Protein AF-A0A974D2A9-F1 (afdb_monomer_lite)

Secondary structure (DSSP, 8-state):
-B---HHHHHSSS--BHHHHHHHHHHHHHHH-GGG--B---TTTSS---BT-SSGGGHHHHHHHHHHTT--HHHHHIIIIIHHHHHHHHHHHHHHH-TTSPPP-PPPPTTT---SS---GGG---S-------------HHHHHHHHHHHHHHHHHHHS---

Foldseek 3Di:
DQEFAQCVQPVDPAAALVSSVVVCVVCCVPVNLLQAADDHCPPNDDDGYHQPGHPVSPVVSVVVNVVVVDDPVSVVSHHPVSVVVVVVVVVVVVVVCPVDDPDPDDDDVVVVPDPPDDDPVPDDPDDPPPPPPPPPDDPPVNVVVVVCVVCVVVVVVVVDDD

InterPro domains:
  IPR008257 Peptidase M19 [PF01244] (1-89)
  IPR008257 Peptidase M19 [PS51365] (1-124)
  IPR008257 Peptidase M19 [PTHR10443] (1-117)
  IPR032466 Metal-dependent hydrolase [SSF51556] (1-111)

Organism: Xenopus laevis (NCBI:txid8355)

Sequence (162 aa):
MVNFHTEFVACQKTANISTVADHFDYISRVAGFQSVGIGGDYDGVNGYPSGLEDPSKYPSLIQELLRRGWKEKELEGVLRGNFLRVFREVEKVRDEQIYLNPSEEEISDDELNYSCRLDLRSFEPKNLQKSGGQEKGRSMLDLILNVSIIFLPVLLRELRGW

Radius of gyration: 35.58 Å; chains: 1; bounding box: 82×70×63 Å

pLDDT: mean 85.74, std 18.82, range [37.38, 98.81]

Structure (mmCIF, N/CA/C/O backbone):
data_AF-A0A974D2A9-F1
#
_entry.id   AF-A0A974D2A9-F1
#
loop_
_atom_site.group_PDB
_atom_site.id
_atom_site.type_symbol
_atom_site.label_atom_id
_atom_site.label_alt_id
_atom_site.label_comp_id
_atom_site.label_asym_id
_atom_site.label_entity_id
_atom_site.label_seq_id
_atom_site.pdbx_PDB_ins_code
_atom_site.Cartn_x
_atom_site.Cartn_y
_atom_site.Cartn_z
_atom_site.occupancy
_atom_site.B_iso_or_equiv
_atom_site.auth_seq_id
_atom_site.auth_comp_id
_atom_site.auth_asym_id
_atom_site.auth_atom_id
_atom_site.pdbx_PDB_model_num
ATOM 1 N N . MET A 1 1 ? -1.354 -1.057 -1.916 1.00 97.31 1 MET A N 1
ATOM 2 C CA . MET A 1 1 ? -1.138 -0.863 -0.463 1.00 97.31 1 MET A CA 1
ATOM 3 C C . MET A 1 1 ? -1.647 0.529 -0.115 1.00 97.31 1 MET A C 1
ATOM 5 O O . MET A 1 1 ? -1.462 1.420 -0.932 1.00 97.31 1 MET A O 1
ATOM 9 N N . VAL A 1 2 ? -2.368 0.694 0.995 1.00 98.31 2 VAL A N 1
ATOM 10 C CA . VAL A 1 2 ? -3.088 1.927 1.357 1.00 98.31 2 VAL A CA 1
ATOM 11 C C . VAL A 1 2 ? -2.141 2.908 2.046 1.00 98.31 2 VAL A C 1
ATOM 13 O O . VAL A 1 2 ? -1.468 2.521 3.002 1.00 98.31 2 VAL A O 1
ATOM 16 N N . ASN A 1 3 ? -2.112 4.145 1.544 1.00 98.06 3 ASN A N 1
ATOM 17 C CA . ASN A 1 3 ? -1.323 5.268 2.057 1.00 98.06 3 ASN A CA 1
ATOM 18 C C . ASN A 1 3 ? -2.039 5.948 3.239 1.00 98.06 3 ASN A C 1
ATOM 20 O O . ASN A 1 3 ? -3.268 5.924 3.301 1.00 98.06 3 ASN A O 1
ATOM 24 N N . PHE A 1 4 ? -1.286 6.525 4.181 1.00 98.00 4 PHE A N 1
ATOM 25 C CA . PHE A 1 4 ? -1.817 7.256 5.333 1.00 98.00 4 PHE A CA 1
ATOM 26 C C . PHE A 1 4 ? -1.676 8.775 5.224 1.00 98.00 4 PHE A C 1
ATOM 28 O O . PHE A 1 4 ? -2.080 9.464 6.146 1.00 98.00 4 PHE A O 1
ATOM 35 N N . HIS A 1 5 ? -1.159 9.331 4.134 1.00 96.88 5 HIS A N 1
ATOM 36 C CA . HIS A 1 5 ? -1.092 10.773 3.939 1.00 96.88 5 HIS A CA 1
ATOM 37 C C . HIS A 1 5 ? -2.490 11.404 4.032 1.00 96.88 5 HIS A C 1
ATOM 39 O O . HIS A 1 5 ? -3.391 11.067 3.257 1.00 96.88 5 HIS A O 1
ATOM 45 N N . THR A 1 6 ? -2.667 12.335 4.972 1.00 96.75 6 THR A N 1
ATOM 46 C CA . THR A 1 6 ? -3.964 12.947 5.311 1.00 96.75 6 THR A CA 1
ATOM 47 C C . THR A 1 6 ? -4.717 13.468 4.087 1.00 96.75 6 THR A C 1
ATOM 49 O O . THR A 1 6 ? -5.910 13.199 3.933 1.00 96.75 6 THR A O 1
ATOM 52 N N . GLU A 1 7 ? -4.031 14.169 3.183 1.00 95.50 7 GLU A N 1
ATOM 53 C CA . GLU A 1 7 ? -4.677 14.760 2.008 1.00 95.50 7 GLU A CA 1
ATOM 54 C C . GLU A 1 7 ? -5.120 13.706 0.982 1.00 95.50 7 GLU A C 1
ATOM 56 O O . GLU A 1 7 ? -6.112 13.916 0.286 1.00 95.50 7 GLU A O 1
ATOM 61 N N . PHE A 1 8 ? -4.456 12.546 0.922 1.00 95.38 8 PHE A N 1
ATOM 62 C CA . PHE A 1 8 ? -4.874 11.440 0.054 1.00 95.38 8 PHE A CA 1
ATOM 63 C C . PHE A 1 8 ? -6.088 10.700 0.610 1.00 95.38 8 PHE A C 1
ATOM 65 O O . PHE A 1 8 ? -6.958 10.292 -0.156 1.00 95.38 8 PHE A O 1
ATOM 72 N N . VAL A 1 9 ? -6.165 10.531 1.933 1.00 95.75 9 VAL A N 1
ATOM 73 C CA . VAL A 1 9 ? -7.247 9.752 2.552 1.00 95.75 9 VAL A CA 1
ATOM 74 C C . VAL A 1 9 ? -8.501 10.576 2.839 1.00 95.75 9 VAL A C 1
ATOM 76 O O . VAL A 1 9 ? -9.596 10.020 2.843 1.00 95.75 9 VAL A O 1
ATOM 79 N N . ALA A 1 10 ? -8.378 11.884 3.064 1.00 94.12 10 ALA A N 1
ATOM 80 C CA . ALA A 1 10 ? -9.511 12.728 3.447 1.00 94.12 10 ALA A CA 1
ATOM 81 C C . ALA A 1 10 ? -9.818 13.863 2.458 1.00 94.12 10 ALA A C 1
ATOM 83 O O . ALA A 1 10 ? -10.839 14.529 2.616 1.00 94.12 10 ALA A O 1
ATOM 84 N N . CYS A 1 11 ? -8.953 14.114 1.464 1.00 91.25 11 CYS A N 1
ATOM 85 C CA . CYS A 1 11 ? -9.052 15.264 0.549 1.00 91.25 11 CYS A CA 1
ATOM 86 C C . CYS A 1 11 ? -9.166 16.622 1.276 1.00 91.25 11 CYS A C 1
ATOM 88 O O . CYS A 1 11 ? -9.697 17.594 0.742 1.00 91.25 11 CYS A O 1
ATOM 90 N N . GLN A 1 12 ? -8.673 16.680 2.513 1.00 91.50 12 GLN A N 1
ATOM 91 C CA . GLN A 1 12 ? -8.684 17.839 3.398 1.00 91.50 12 GLN A CA 1
ATOM 92 C C . GLN A 1 12 ? -7.478 17.759 4.344 1.00 91.50 12 GLN A C 1
ATOM 94 O O . GLN A 1 12 ? -6.761 16.762 4.371 1.00 91.50 12 GLN A O 1
ATOM 99 N N . LYS A 1 13 ? -7.270 18.795 5.161 1.00 92.25 13 LYS A N 1
ATOM 100 C CA . LYS A 1 13 ? -6.097 18.908 6.049 1.00 92.25 13 LYS A CA 1
ATOM 101 C C . LYS A 1 13 ? -6.175 18.091 7.340 1.00 92.25 13 LYS A C 1
ATOM 103 O O . LYS A 1 13 ? -5.233 18.107 8.126 1.00 92.25 13 LYS A O 1
ATOM 108 N N . THR A 1 14 ? -7.293 17.422 7.601 1.00 94.12 14 THR A N 1
ATOM 109 C CA . THR A 1 14 ? -7.512 16.650 8.827 1.00 94.12 14 THR A CA 1
ATOM 110 C C . THR A 1 14 ? -8.147 15.302 8.515 1.00 94.12 14 THR A C 1
ATOM 112 O O . THR A 1 14 ? -9.070 15.186 7.712 1.00 94.12 14 THR A O 1
ATOM 115 N N . ALA A 1 15 ? -7.660 14.265 9.179 1.00 97.25 15 ALA A N 1
ATOM 116 C CA . ALA A 1 15 ? -8.174 12.911 9.078 1.00 97.25 15 ALA A CA 1
ATOM 117 C C . ALA A 1 15 ? -7.977 12.217 10.422 1.00 97.25 15 ALA A C 1
ATOM 119 O O . ALA A 1 15 ? -7.178 12.658 11.251 1.00 97.25 15 ALA A O 1
ATOM 120 N N . ASN A 1 16 ? -8.676 11.113 10.633 1.00 98.06 16 ASN A N 1
ATOM 121 C CA . ASN A 1 16 ? -8.415 10.228 11.758 1.00 98.06 16 ASN A CA 1
ATOM 122 C C . ASN A 1 16 ? -8.328 8.779 11.271 1.00 98.06 16 ASN A C 1
ATOM 124 O O . ASN A 1 16 ? -8.566 8.474 10.100 1.00 98.06 16 ASN A O 1
ATOM 128 N N . ILE A 1 17 ? -7.987 7.879 12.184 1.00 98.44 17 ILE A N 1
ATOM 129 C CA . ILE A 1 17 ? -7.869 6.450 11.897 1.00 98.44 17 ILE A CA 1
ATOM 130 C C . ILE A 1 17 ? -9.136 5.828 11.290 1.00 98.44 17 ILE A C 1
ATOM 132 O O . ILE A 1 17 ? -9.036 4.942 10.445 1.00 98.44 17 ILE A O 1
ATOM 136 N N . SER A 1 18 ? -10.322 6.334 11.650 1.00 98.50 18 SER A N 1
ATOM 137 C CA . SER A 1 18 ? -11.592 5.901 11.060 1.00 98.50 18 SER A CA 1
ATOM 138 C C . SER A 1 18 ? -11.650 6.257 9.573 1.00 98.50 18 SER A C 1
ATOM 140 O O . SER A 1 18 ? -12.042 5.421 8.768 1.00 98.50 18 SER A O 1
ATOM 142 N N . THR A 1 19 ? -11.190 7.449 9.183 1.00 98.38 19 THR A N 1
ATOM 143 C CA . THR A 1 19 ? -11.112 7.846 7.768 1.00 98.38 19 THR A CA 1
ATOM 144 C C . THR A 1 19 ? -10.221 6.900 6.967 1.00 98.38 19 THR A C 1
ATOM 146 O O . THR A 1 19 ? -10.581 6.499 5.867 1.00 98.38 19 THR A O 1
ATOM 149 N N . VAL A 1 20 ? -9.076 6.487 7.520 1.00 98.56 20 VAL A N 1
ATOM 150 C CA . VAL A 1 20 ? -8.203 5.502 6.860 1.00 98.56 20 VAL A CA 1
ATOM 151 C C . VAL A 1 20 ? -8.902 4.154 6.738 1.00 98.56 20 VAL A C 1
ATOM 153 O O . VAL A 1 20 ? -8.897 3.559 5.664 1.00 98.56 20 VAL A O 1
ATOM 156 N N . ALA A 1 21 ? -9.543 3.676 7.804 1.00 98.69 21 ALA A N 1
ATOM 157 C CA . ALA A 1 21 ? -10.256 2.405 7.781 1.00 98.69 21 ALA A CA 1
ATOM 158 C C . ALA A 1 21 ? -11.423 2.386 6.768 1.00 98.69 21 ALA A C 1
ATOM 160 O O . ALA A 1 21 ? -11.689 1.337 6.182 1.00 98.69 21 ALA A O 1
ATOM 161 N N . ASP A 1 22 ? -12.039 3.534 6.456 1.00 98.62 22 ASP A N 1
ATOM 162 C CA . ASP A 1 22 ? -13.043 3.639 5.385 1.00 98.62 22 ASP A CA 1
ATOM 163 C C . ASP A 1 22 ? -12.461 3.269 4.005 1.00 98.62 22 ASP A C 1
ATOM 165 O O . ASP A 1 22 ? -13.133 2.620 3.199 1.00 98.62 22 ASP A O 1
ATOM 169 N N . HIS A 1 23 ? -11.192 3.608 3.737 1.00 98.56 23 HIS A N 1
ATOM 170 C CA . HIS A 1 23 ? -10.501 3.195 2.506 1.00 98.56 23 HIS A CA 1
ATOM 171 C C . HIS A 1 23 ? -10.243 1.690 2.471 1.00 98.56 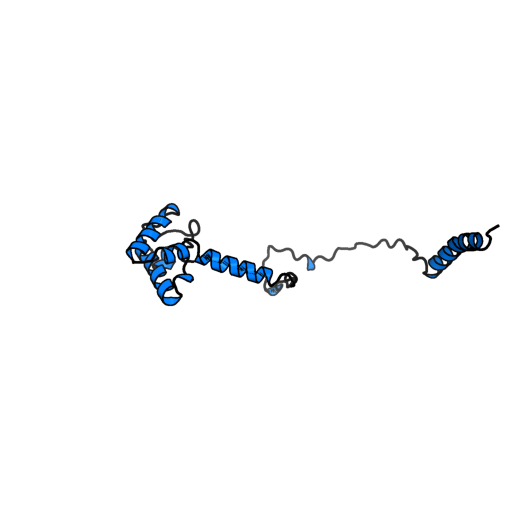23 HIS A C 1
ATOM 173 O O . HIS A 1 23 ? -10.400 1.068 1.420 1.00 98.56 23 HIS A O 1
ATOM 179 N N . PHE A 1 24 ? -9.890 1.083 3.607 1.00 98.75 24 PHE A N 1
ATOM 180 C CA . PHE A 1 24 ? -9.720 -0.371 3.695 1.00 98.75 24 PHE A CA 1
ATOM 181 C C . PHE A 1 24 ? -11.040 -1.084 3.388 1.00 98.75 24 PHE A C 1
ATOM 183 O O . PHE A 1 24 ? -11.056 -1.993 2.555 1.00 98.75 24 PHE A O 1
ATOM 190 N N . ASP A 1 25 ? -12.143 -0.642 3.998 1.00 98.62 25 ASP A N 1
ATOM 191 C CA . ASP A 1 25 ? -13.48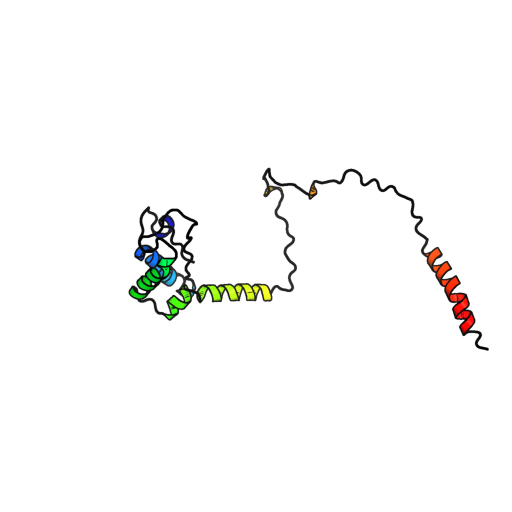3 -1.190 3.756 1.00 98.62 25 ASP A CA 1
ATOM 192 C C . ASP A 1 25 ? -13.888 -1.048 2.286 1.00 98.62 25 ASP A C 1
ATOM 194 O O . ASP A 1 25 ? -14.373 -1.999 1.665 1.00 98.62 25 ASP A O 1
ATOM 198 N N . TYR A 1 26 ? -13.652 0.128 1.700 1.00 98.56 26 TYR A N 1
ATOM 199 C CA . TYR A 1 26 ? -13.973 0.391 0.304 1.00 98.56 26 TYR A CA 1
ATOM 200 C C . TYR A 1 26 ? -13.191 -0.518 -0.651 1.00 98.56 26 TYR A C 1
ATOM 202 O O . TYR A 1 26 ? -13.793 -1.179 -1.501 1.00 98.56 26 TYR A O 1
ATOM 210 N N . ILE A 1 27 ? -11.865 -0.599 -0.498 1.00 98.56 27 ILE A N 1
ATOM 211 C CA . ILE A 1 27 ? -11.015 -1.429 -1.364 1.00 98.56 27 ILE A CA 1
ATOM 212 C C . ILE A 1 27 ? -11.359 -2.907 -1.176 1.00 98.56 27 ILE A C 1
ATOM 214 O O . ILE A 1 27 ? -11.456 -3.635 -2.160 1.00 98.56 27 ILE A O 1
ATOM 218 N N . SER A 1 28 ? -11.615 -3.349 0.058 1.00 98.25 28 SER A N 1
ATOM 219 C CA . SER A 1 28 ? -12.053 -4.719 0.338 1.00 98.25 28 SER A CA 1
ATOM 220 C C . SER A 1 28 ? -13.365 -5.056 -0.370 1.00 98.25 28 SER A C 1
ATOM 222 O O . SER A 1 28 ? -13.486 -6.115 -0.983 1.00 98.25 28 SER A O 1
ATOM 224 N N . ARG A 1 29 ? -14.333 -4.133 -0.360 1.00 98.44 29 ARG A N 1
ATOM 225 C CA . ARG A 1 29 ? -15.626 -4.308 -1.032 1.00 98.44 29 ARG A CA 1
ATOM 226 C C . ARG A 1 29 ? -15.509 -4.347 -2.557 1.00 98.44 29 ARG A C 1
ATOM 228 O O . ARG A 1 29 ? -16.249 -5.092 -3.189 1.00 98.44 29 ARG A O 1
ATOM 235 N N . VAL A 1 30 ? -14.627 -3.538 -3.144 1.00 98.62 30 VAL A N 1
ATOM 236 C CA . VAL A 1 30 ? -14.506 -3.395 -4.607 1.00 98.62 30 VAL A CA 1
ATOM 237 C C . VAL A 1 30 ? -13.538 -4.412 -5.217 1.00 98.62 30 VAL A C 1
ATOM 239 O O . VAL A 1 30 ? -13.858 -5.033 -6.225 1.00 98.62 30 VAL A O 1
ATOM 242 N N . ALA A 1 31 ? -12.360 -4.588 -4.618 1.00 97.81 31 ALA A N 1
ATOM 243 C CA . ALA A 1 31 ? -11.259 -5.398 -5.148 1.00 97.81 31 ALA A CA 1
ATOM 244 C C . ALA A 1 31 ? -11.008 -6.692 -4.350 1.00 97.81 31 ALA A C 1
ATOM 246 O O . ALA A 1 31 ? -10.096 -7.456 -4.680 1.00 97.81 31 ALA A O 1
ATOM 247 N N . GLY A 1 32 ? -11.789 -6.935 -3.293 1.00 98.00 32 GLY A N 1
ATOM 248 C CA . GLY A 1 32 ? -11.598 -8.041 -2.360 1.00 98.00 32 GLY A CA 1
ATOM 249 C C . GLY A 1 32 ? -10.500 -7.761 -1.331 1.00 98.00 32 GLY A C 1
ATOM 250 O O . GLY A 1 32 ? -9.478 -7.142 -1.630 1.00 98.00 32 GLY A O 1
ATOM 251 N N . PHE A 1 33 ? -10.661 -8.290 -0.112 1.00 97.50 33 PHE A N 1
ATOM 252 C CA . PHE A 1 33 ? -9.673 -8.128 0.968 1.00 97.50 33 PHE A CA 1
ATOM 253 C C . PHE A 1 33 ? -8.270 -8.623 0.583 1.00 97.50 33 PHE A C 1
ATOM 255 O O . PHE A 1 33 ? -7.268 -8.141 1.104 1.00 97.50 33 PHE A O 1
ATOM 262 N N . GLN A 1 34 ? -8.185 -9.579 -0.350 1.00 98.38 34 GLN A N 1
ATOM 263 C CA . GLN A 1 34 ? -6.926 -10.120 -0.857 1.00 98.38 34 GLN A CA 1
ATOM 264 C C . GLN A 1 34 ? -6.072 -9.072 -1.585 1.00 98.38 34 GLN A C 1
ATOM 266 O O . GLN A 1 34 ? -4.866 -9.263 -1.719 1.00 98.38 34 GLN A O 1
ATOM 271 N N . SER A 1 35 ? -6.668 -7.966 -2.023 1.00 98.31 35 SER A N 1
ATOM 272 C CA . SER A 1 35 ? -5.993 -6.873 -2.732 1.00 98.31 35 SER A CA 1
ATOM 273 C C . SER A 1 35 ? -5.544 -5.738 -1.799 1.00 98.31 35 SER A C 1
ATOM 275 O O . SER A 1 35 ? -4.939 -4.764 -2.247 1.00 98.31 35 SER A O 1
ATOM 277 N N . VAL A 1 36 ? -5.822 -5.844 -0.496 1.00 98.62 36 VAL A N 1
ATOM 278 C CA . VAL A 1 36 ? -5.530 -4.802 0.495 1.00 98.62 36 VAL A CA 1
ATOM 279 C C . VAL A 1 36 ? -4.183 -5.071 1.170 1.00 98.62 36 VAL A C 1
ATOM 281 O O . VAL A 1 36 ? -3.849 -6.204 1.505 1.00 98.62 36 VAL A O 1
ATOM 284 N N . GLY A 1 37 ? -3.406 -4.019 1.401 1.00 98.56 37 GLY A N 1
ATOM 285 C CA . GLY A 1 37 ? -2.167 -4.061 2.180 1.00 98.56 37 GLY A CA 1
ATOM 286 C C . GLY A 1 37 ? -1.853 -2.673 2.723 1.00 98.56 37 GLY A C 1
ATOM 287 O O . GLY A 1 37 ? -2.499 -1.713 2.310 1.00 98.56 37 GLY A O 1
ATOM 288 N N . ILE A 1 38 ? -0.870 -2.548 3.609 1.00 98.62 38 ILE A N 1
ATOM 289 C CA . ILE A 1 38 ? -0.557 -1.292 4.310 1.00 98.62 38 ILE A CA 1
ATOM 290 C C . ILE A 1 38 ? 0.719 -0.670 3.745 1.00 98.62 38 ILE A C 1
ATOM 292 O O . ILE A 1 38 ? 1.743 -1.338 3.725 1.00 98.62 38 ILE A O 1
ATOM 296 N N . GLY A 1 39 ? 0.681 0.589 3.310 1.00 98.12 39 GLY A N 1
ATOM 297 C CA . GLY A 1 39 ? 1.857 1.315 2.823 1.00 98.12 39 GLY A CA 1
ATOM 298 C C . GLY A 1 39 ? 1.832 2.749 3.325 1.00 98.12 39 GLY A C 1
ATOM 299 O O . GLY A 1 39 ? 1.488 3.638 2.564 1.00 98.12 39 GLY A O 1
ATOM 300 N N . GLY A 1 40 ? 2.151 2.949 4.605 1.00 97.19 40 GLY A N 1
ATOM 301 C CA . GLY A 1 40 ? 1.826 4.179 5.338 1.00 97.19 40 GLY A CA 1
ATOM 302 C C . GLY A 1 40 ? 2.496 5.469 4.856 1.00 97.19 40 GLY A C 1
ATOM 303 O O . GLY A 1 40 ? 2.021 6.532 5.232 1.00 97.19 40 GLY A O 1
ATOM 304 N N . ASP A 1 41 ? 3.542 5.385 4.027 1.00 97.44 41 ASP A N 1
ATOM 305 C CA . ASP A 1 41 ? 4.278 6.554 3.506 1.00 97.44 41 ASP A CA 1
ATOM 306 C C . ASP A 1 41 ? 4.899 7.430 4.614 1.00 97.44 41 ASP A C 1
ATOM 308 O O . ASP A 1 41 ? 5.036 8.646 4.485 1.00 97.44 41 ASP A O 1
ATOM 312 N N . TYR A 1 42 ? 5.259 6.790 5.736 1.00 97.94 42 TYR A N 1
ATOM 313 C CA . TYR A 1 42 ? 5.950 7.437 6.850 1.00 97.94 42 TYR A CA 1
ATOM 314 C C . TYR A 1 42 ? 7.276 8.062 6.396 1.00 97.94 42 TYR A C 1
ATOM 316 O O . TYR A 1 42 ? 7.967 7.500 5.550 1.00 97.94 42 TYR A O 1
ATOM 324 N N . ASP A 1 43 ? 7.612 9.224 6.961 1.00 97.00 43 ASP A N 1
ATOM 325 C CA . ASP A 1 43 ? 8.755 10.079 6.595 1.00 97.00 43 ASP A CA 1
ATOM 326 C C . ASP A 1 43 ? 8.778 10.575 5.129 1.00 97.00 43 ASP A C 1
ATOM 328 O O . ASP A 1 43 ? 9.686 11.312 4.746 1.00 97.00 43 ASP A O 1
ATOM 332 N N . GLY A 1 44 ? 7.768 10.236 4.315 1.00 95.94 44 GLY A N 1
ATOM 333 C CA . GLY A 1 44 ? 7.616 10.700 2.931 1.00 95.94 44 GLY A CA 1
ATOM 334 C C . GLY A 1 44 ? 6.730 11.940 2.778 1.00 95.94 44 GLY A C 1
ATOM 335 O O . GLY A 1 44 ? 6.831 12.656 1.780 1.00 95.94 44 GLY A O 1
ATOM 336 N N . VAL A 1 45 ? 5.872 12.220 3.765 1.00 93.81 45 VAL A N 1
ATOM 337 C CA . VAL A 1 45 ? 4.840 13.266 3.686 1.00 93.81 45 VAL A CA 1
ATOM 338 C C . VAL A 1 45 ? 4.720 14.107 4.956 1.00 93.81 45 VAL A C 1
ATOM 340 O O . VAL A 1 45 ? 5.088 13.693 6.057 1.00 93.81 45 VAL A O 1
ATOM 343 N N . ASN A 1 46 ? 4.133 15.297 4.802 1.00 86.44 46 ASN A N 1
ATOM 344 C CA . ASN A 1 46 ? 3.861 16.220 5.899 1.00 86.44 46 ASN A CA 1
ATOM 345 C C . ASN A 1 46 ? 2.427 16.034 6.416 1.00 86.44 46 ASN A C 1
ATOM 347 O O . ASN A 1 46 ? 1.507 16.721 5.982 1.00 86.44 46 ASN A O 1
ATOM 351 N N . GLY A 1 47 ? 2.251 15.131 7.380 1.00 91.12 47 GLY A N 1
ATOM 352 C CA . GLY A 1 47 ? 1.018 15.010 8.159 1.00 91.12 47 GLY A CA 1
ATOM 353 C C . GLY A 1 47 ? 0.299 13.673 8.001 1.00 91.12 47 GLY A C 1
ATOM 354 O O . GLY A 1 47 ? 0.096 13.171 6.895 1.00 91.12 47 GLY A O 1
ATOM 355 N N . TYR A 1 48 ? -0.149 13.151 9.142 1.00 97.44 48 TYR A N 1
ATOM 356 C CA . TYR A 1 48 ? -0.835 11.868 9.262 1.00 97.44 48 TYR A CA 1
ATOM 357 C C . TYR A 1 48 ? -2.170 12.030 10.011 1.00 97.44 48 TYR A C 1
ATOM 359 O O . TYR A 1 48 ? -2.321 12.956 10.815 1.00 97.44 48 TYR A O 1
ATOM 367 N N . PRO A 1 49 ? -3.141 11.137 9.768 1.00 97.94 49 PRO A N 1
ATOM 368 C CA . PRO A 1 49 ? -4.390 11.059 10.498 1.00 97.94 49 PRO A CA 1
ATOM 369 C C . PRO A 1 49 ? -4.162 10.895 12.001 1.00 97.94 49 PRO A C 1
ATOM 371 O O . PRO A 1 49 ? -3.260 10.176 12.431 1.00 97.94 49 PRO A O 1
ATOM 374 N N . SER A 1 50 ? -5.031 11.496 12.812 1.00 98.19 50 SER A N 1
ATOM 375 C CA . SER A 1 50 ? -5.016 11.284 14.261 1.00 98.19 50 SER A CA 1
ATOM 376 C C . SER A 1 50 ? -5.220 9.804 14.601 1.00 98.19 50 SER A C 1
ATOM 378 O O . SER A 1 50 ? -6.143 9.160 14.087 1.00 98.19 50 SER A O 1
ATOM 380 N N . GLY A 1 51 ? -4.368 9.276 15.478 1.00 97.62 51 GLY A N 1
ATOM 381 C CA . GLY A 1 51 ? -4.251 7.857 15.802 1.00 97.62 51 GLY A CA 1
ATOM 382 C C . GLY A 1 51 ? -3.298 7.072 14.895 1.00 97.62 51 GLY A C 1
ATOM 383 O O . GLY A 1 51 ? -3.185 5.864 15.082 1.00 97.62 51 GLY A O 1
ATOM 384 N N . LEU A 1 52 ? -2.643 7.723 13.926 1.00 98.38 52 LEU A N 1
ATOM 385 C CA . LEU A 1 52 ? -1.659 7.146 12.999 1.00 98.38 52 LEU A CA 1
ATOM 386 C C . LEU A 1 52 ? -0.406 8.025 12.843 1.00 98.38 52 LEU A C 1
ATOM 388 O O . LEU A 1 52 ? 0.247 7.992 11.805 1.00 98.38 52 LEU A O 1
ATOM 392 N N . GLU A 1 53 ? -0.059 8.793 13.875 1.00 97.69 53 GLU A N 1
ATOM 393 C CA . GLU A 1 53 ? 0.979 9.832 13.836 1.00 97.69 53 GLU A CA 1
ATOM 394 C C . GLU A 1 53 ? 2.374 9.316 13.462 1.00 97.69 53 GLU A C 1
ATOM 396 O O . GLU A 1 53 ? 3.179 10.066 12.915 1.00 97.69 53 GLU A O 1
ATOM 401 N N . ASP A 1 54 ? 2.664 8.052 13.767 1.00 97.75 54 ASP A N 1
ATOM 402 C CA . ASP A 1 54 ? 3.977 7.447 13.588 1.00 97.75 54 ASP A CA 1
ATOM 403 C C . ASP A 1 54 ? 3.867 5.916 13.384 1.00 97.75 54 ASP A C 1
ATOM 405 O O . ASP A 1 54 ? 2.812 5.325 13.657 1.00 97.75 54 ASP A O 1
ATOM 409 N N . PRO A 1 55 ? 4.939 5.232 12.936 1.00 98.12 55 PRO A N 1
ATOM 410 C CA . PRO A 1 55 ? 4.914 3.789 12.689 1.00 98.12 55 PRO A CA 1
ATOM 411 C C . PRO A 1 55 ? 4.547 2.916 13.901 1.00 98.12 55 PRO A C 1
ATOM 413 O O . PRO A 1 55 ? 4.169 1.761 13.721 1.00 98.12 55 PRO A O 1
ATOM 416 N N . SER A 1 56 ? 4.617 3.411 15.141 1.00 98.38 56 SER A N 1
ATOM 417 C CA . SER A 1 56 ? 4.172 2.641 16.314 1.00 98.38 56 SER A CA 1
ATOM 418 C C . SER A 1 56 ? 2.653 2.435 16.352 1.00 98.38 56 SER A C 1
ATOM 420 O O . SER A 1 56 ? 2.169 1.607 17.124 1.00 98.38 56 SER A O 1
ATOM 422 N N . LYS A 1 57 ? 1.890 3.157 15.519 1.00 98.50 57 LYS A N 1
ATOM 423 C CA . LYS A 1 57 ? 0.422 3.184 15.534 1.00 98.50 57 LYS A CA 1
ATOM 424 C C . LYS A 1 57 ? -0.267 2.127 14.676 1.00 98.50 57 LYS A C 1
ATOM 426 O O . LYS A 1 57 ? -1.491 2.017 14.735 1.00 98.50 57 LYS A O 1
ATOM 431 N N . TYR A 1 58 ? 0.464 1.291 13.933 1.00 98.50 58 TYR A N 1
ATOM 432 C CA . TYR A 1 58 ? -0.157 0.194 13.174 1.00 98.50 58 TYR A CA 1
ATOM 433 C C . TYR A 1 58 ? -1.121 -0.681 14.005 1.00 98.50 58 TYR A C 1
ATOM 435 O O . TYR A 1 58 ? -2.201 -0.985 13.495 1.00 98.50 58 TYR A O 1
ATOM 443 N N . PRO A 1 59 ? -0.832 -1.047 15.275 1.00 98.69 59 PRO A N 1
ATOM 444 C CA . PRO A 1 59 ? -1.777 -1.802 16.099 1.00 98.69 59 PRO A CA 1
ATOM 445 C C . PRO A 1 59 ? -3.126 -1.099 16.295 1.00 98.69 59 PRO A C 1
ATOM 447 O O . PRO A 1 59 ? -4.156 -1.769 16.337 1.00 98.69 59 PRO A O 1
ATOM 450 N N . SER A 1 60 ? -3.148 0.236 16.360 1.00 98.62 60 SER A N 1
ATOM 451 C CA . SER A 1 60 ? -4.386 1.013 16.476 1.00 98.62 60 SER A CA 1
ATOM 452 C C . SER A 1 60 ? -5.269 0.858 15.236 1.00 98.62 60 SER A C 1
ATOM 454 O O . SER A 1 60 ? -6.486 0.742 15.366 1.00 98.62 60 SER A O 1
ATOM 456 N N . LEU A 1 61 ? -4.680 0.775 14.037 1.00 98.69 61 LEU A N 1
ATOM 457 C CA . LEU A 1 61 ? -5.447 0.550 12.806 1.00 98.69 61 LEU A CA 1
ATOM 458 C C . LEU A 1 61 ? -6.040 -0.852 12.780 1.00 98.69 61 LEU A C 1
ATOM 460 O O . LEU A 1 61 ? -7.206 -1.024 12.442 1.00 98.69 61 LEU A O 1
ATOM 464 N N . ILE A 1 62 ? -5.254 -1.854 13.175 1.00 98.62 62 ILE A N 1
ATOM 465 C CA . ILE A 1 62 ? -5.737 -3.234 13.263 1.00 98.62 62 ILE A CA 1
ATOM 466 C C . ILE A 1 62 ? -6.886 -3.338 14.270 1.00 98.62 62 ILE A C 1
ATOM 468 O O . ILE A 1 62 ? -7.888 -3.988 13.983 1.00 98.62 62 ILE A O 1
ATOM 472 N N . GLN A 1 63 ? -6.787 -2.649 15.410 1.00 98.75 63 GLN A N 1
ATOM 473 C CA . GLN A 1 63 ? -7.871 -2.568 16.387 1.00 98.75 63 GLN A CA 1
ATOM 474 C C . GLN A 1 63 ? -9.139 -1.936 15.790 1.00 98.75 63 GLN A C 1
ATOM 476 O O . GLN A 1 63 ? -10.234 -2.455 16.004 1.00 98.75 63 GLN A O 1
ATOM 481 N N . GLU A 1 64 ? -9.009 -0.848 15.028 1.00 98.75 64 GLU A N 1
ATOM 482 C CA . GLU A 1 64 ? -10.146 -0.197 14.369 1.00 98.75 64 GLU A CA 1
ATOM 483 C C . GLU A 1 64 ? -10.799 -1.104 13.313 1.00 98.75 64 GLU A C 1
ATOM 485 O O . GLU A 1 64 ? -12.024 -1.209 13.261 1.00 98.75 64 GLU A O 1
ATOM 490 N N . LEU A 1 65 ? -10.010 -1.828 12.516 1.00 98.75 65 LEU A N 1
ATOM 491 C CA . LEU A 1 65 ? -10.536 -2.783 11.535 1.00 98.75 65 LEU A CA 1
ATOM 492 C C . LEU A 1 65 ? -11.228 -3.980 12.211 1.00 98.75 65 LEU A C 1
ATOM 494 O O . LEU A 1 65 ? -12.312 -4.384 11.788 1.00 98.75 65 LEU A O 1
ATOM 498 N N . LEU A 1 66 ? -10.669 -4.506 13.308 1.00 98.69 66 LEU A N 1
ATOM 499 C CA . LEU A 1 66 ? -11.333 -5.527 14.131 1.00 98.69 66 LEU A CA 1
ATOM 500 C C . LEU A 1 66 ? -12.680 -5.025 14.666 1.00 98.69 66 LEU A C 1
ATOM 502 O O . LEU A 1 66 ? -13.679 -5.738 14.590 1.00 98.69 66 LEU A O 1
ATOM 506 N N . ARG A 1 67 ? -12.739 -3.775 15.147 1.00 98.62 67 ARG A N 1
ATOM 507 C CA . ARG A 1 67 ? -13.983 -3.142 15.618 1.00 98.62 67 ARG A CA 1
ATOM 508 C C . ARG A 1 67 ? -15.044 -3.056 14.515 1.00 98.62 67 ARG A C 1
ATOM 510 O O . ARG A 1 67 ? -16.236 -3.112 14.811 1.00 98.62 67 ARG A O 1
ATOM 517 N N . ARG A 1 68 ? -14.621 -2.944 13.253 1.00 98.38 68 ARG A N 1
ATOM 518 C CA . ARG A 1 68 ? -15.483 -2.926 12.057 1.00 98.38 68 ARG A CA 1
ATOM 519 C C . ARG A 1 68 ? -15.899 -4.315 11.567 1.00 98.38 68 ARG A C 1
ATOM 521 O O . ARG A 1 68 ? -16.664 -4.414 10.613 1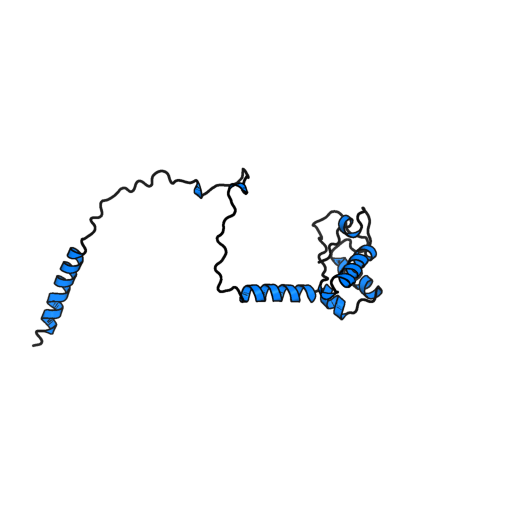.00 98.38 68 ARG A O 1
ATOM 528 N N . GLY A 1 69 ? -15.444 -5.382 12.223 1.00 98.38 69 GLY A N 1
ATOM 529 C CA . GLY A 1 69 ? -15.835 -6.756 11.909 1.00 98.38 69 GLY A CA 1
ATOM 530 C C . GLY A 1 69 ? -14.939 -7.459 10.890 1.00 98.38 69 GLY A C 1
ATOM 531 O O . GLY A 1 69 ? -15.330 -8.512 10.382 1.00 98.38 69 GLY A O 1
ATOM 532 N N . TRP A 1 70 ? -13.748 -6.922 10.607 1.00 98.69 70 TRP A N 1
ATOM 533 C CA . TRP A 1 70 ? -12.738 -7.653 9.842 1.00 98.69 70 TRP A CA 1
ATOM 534 C C . TRP A 1 70 ? -12.336 -8.929 10.574 1.00 98.69 70 TRP A C 1
ATOM 536 O O . TRP A 1 70 ? -12.086 -8.928 11.782 1.00 98.69 70 TRP A O 1
ATOM 546 N N . LYS A 1 71 ? -12.244 -10.032 9.836 1.00 98.44 71 LYS A N 1
ATOM 547 C CA . LYS A 1 71 ? -11.846 -11.328 10.389 1.00 98.44 71 LYS A CA 1
ATOM 548 C C . LYS A 1 71 ? -10.331 -11.389 10.529 1.00 98.44 71 LYS A C 1
ATOM 550 O O . LYS A 1 71 ? -9.602 -10.888 9.676 1.00 98.44 71 LYS A O 1
ATOM 555 N N . GLU A 1 72 ? -9.841 -12.116 11.530 1.00 98.12 72 GLU A N 1
ATOM 556 C CA . GLU A 1 72 ? -8.398 -12.311 11.746 1.00 98.12 72 GLU A CA 1
ATOM 557 C C . GLU A 1 72 ? -7.671 -12.806 10.488 1.00 98.12 72 GLU A C 1
ATOM 559 O O . GLU A 1 72 ? -6.613 -12.292 10.139 1.00 98.12 72 GLU A O 1
ATOM 564 N N . LYS A 1 73 ? -8.278 -13.739 9.741 1.00 97.62 73 LYS A N 1
ATOM 565 C CA . LYS A 1 73 ? -7.727 -14.246 8.474 1.00 97.62 73 LYS A CA 1
ATOM 566 C C . LYS A 1 73 ? -7.586 -13.159 7.401 1.00 97.62 73 LYS A C 1
ATOM 568 O O . LYS A 1 73 ? -6.653 -13.195 6.602 1.00 97.62 73 LYS A O 1
ATOM 573 N N . GLU A 1 74 ? -8.520 -12.213 7.351 1.00 98.62 74 GLU A N 1
ATOM 574 C CA . GLU A 1 74 ? -8.465 -11.094 6.405 1.00 98.62 74 GLU A CA 1
ATOM 575 C C . GLU A 1 74 ? -7.335 -10.138 6.802 1.00 98.62 74 GLU A C 1
ATOM 577 O O . GLU A 1 74 ? -6.546 -9.727 5.952 1.00 98.62 74 GLU A O 1
ATOM 582 N N . LEU A 1 75 ? -7.194 -9.869 8.104 1.00 98.62 75 LEU A N 1
ATOM 583 C CA . LEU A 1 75 ? -6.147 -9.010 8.655 1.00 98.62 75 LEU A CA 1
ATOM 584 C C . LEU A 1 75 ? -4.748 -9.628 8.566 1.00 98.62 75 LEU A C 1
ATOM 586 O O . LEU A 1 75 ? -3.792 -8.902 8.307 1.00 98.62 75 LEU A O 1
ATOM 590 N N . GLU A 1 76 ? -4.601 -10.951 8.682 1.00 98.56 76 GLU A N 1
ATOM 591 C CA . GLU A 1 76 ? -3.332 -11.631 8.380 1.00 98.56 76 GLU A CA 1
ATOM 592 C C . GLU A 1 76 ? -2.916 -11.378 6.919 1.00 98.56 76 GLU A C 1
ATOM 594 O O . GLU A 1 76 ? -1.746 -11.104 6.620 1.00 98.56 76 GLU A O 1
ATOM 599 N N . GLY A 1 77 ? -3.892 -11.414 6.006 1.00 98.69 77 GLY A N 1
ATOM 600 C CA . GLY A 1 77 ? -3.715 -11.033 4.609 1.00 98.69 77 GLY A CA 1
ATOM 601 C C . GLY A 1 77 ? -3.218 -9.595 4.472 1.00 98.69 77 GLY A C 1
ATOM 602 O O . GLY A 1 77 ? -2.178 -9.366 3.855 1.00 98.69 77 GLY A O 1
ATOM 603 N N . VAL A 1 78 ? -3.920 -8.647 5.094 1.00 98.62 78 VAL A N 1
ATOM 604 C CA . VAL A 1 78 ? -3.583 -7.214 5.065 1.00 98.62 78 VAL A CA 1
ATOM 605 C C . VAL A 1 78 ? -2.184 -6.930 5.621 1.00 98.62 78 VAL A C 1
ATOM 607 O O . VAL A 1 78 ? -1.438 -6.156 5.021 1.00 98.62 78 VAL A O 1
ATOM 610 N N . LEU A 1 79 ? -1.819 -7.557 6.742 1.00 98.56 79 LEU A N 1
ATOM 611 C CA . LEU A 1 79 ? -0.539 -7.345 7.422 1.00 98.56 79 LEU A CA 1
ATOM 612 C C . LEU A 1 79 ? 0.651 -7.875 6.621 1.00 98.56 79 LEU A C 1
ATOM 614 O O . LEU A 1 79 ? 1.719 -7.268 6.634 1.00 98.56 79 LEU A O 1
ATOM 618 N N . ARG A 1 80 ? 0.495 -9.024 5.953 1.00 98.50 80 ARG A N 1
ATOM 619 C CA . ARG A 1 80 ? 1.601 -9.652 5.211 1.00 98.50 80 ARG A CA 1
ATOM 620 C C . ARG A 1 80 ? 1.164 -10.580 4.086 1.00 98.50 80 ARG A C 1
ATOM 622 O O . ARG A 1 80 ? 1.849 -10.660 3.070 1.00 98.50 80 ARG A O 1
ATOM 629 N N . GLY A 1 81 ? 0.075 -11.330 4.268 1.00 98.75 81 GLY A N 1
ATOM 630 C CA . GLY A 1 81 ? -0.243 -12.475 3.411 1.00 98.75 81 GLY A CA 1
ATOM 631 C C . GLY A 1 81 ? -0.469 -12.079 1.953 1.00 98.75 81 GLY A C 1
ATOM 632 O O . GLY A 1 81 ? 0.021 -12.749 1.047 1.00 98.75 81 GLY A O 1
ATOM 633 N N . ASN A 1 82 ? -1.135 -10.948 1.733 1.00 98.81 82 ASN A N 1
ATOM 634 C CA . ASN A 1 82 ? -1.426 -10.419 0.407 1.00 98.81 82 ASN A CA 1
ATOM 635 C C . ASN A 1 82 ? -0.158 -9.949 -0.308 1.00 98.81 82 ASN A C 1
ATOM 637 O O . ASN A 1 82 ? 0.038 -10.280 -1.476 1.00 98.81 82 ASN A O 1
ATOM 641 N N . PHE A 1 83 ? 0.724 -9.241 0.404 1.00 98.75 83 PHE A N 1
ATOM 642 C CA . PHE A 1 83 ? 2.015 -8.821 -0.137 1.00 98.75 83 PHE A CA 1
ATOM 643 C C . PHE A 1 83 ? 2.873 -10.034 -0.505 1.00 98.75 83 PHE A C 1
ATOM 645 O O . PHE A 1 83 ? 3.331 -10.138 -1.636 1.00 98.75 83 PHE A O 1
ATOM 652 N N . LEU A 1 84 ? 3.021 -10.996 0.412 1.00 98.81 84 LEU A N 1
ATOM 653 C CA . LEU A 1 84 ? 3.820 -12.199 0.169 1.00 98.81 84 LEU A CA 1
ATOM 654 C C . LEU A 1 84 ? 3.259 -13.060 -0.966 1.00 98.81 84 LEU A C 1
ATOM 656 O O . LEU A 1 84 ? 4.034 -13.675 -1.688 1.00 98.81 84 LEU A O 1
ATOM 660 N N . ARG A 1 85 ? 1.932 -13.119 -1.144 1.00 98.69 85 ARG A N 1
ATOM 661 C CA . ARG A 1 85 ? 1.322 -13.793 -2.299 1.00 98.69 85 ARG A CA 1
ATOM 662 C C . ARG A 1 85 ? 1.779 -13.138 -3.599 1.00 98.69 85 ARG A C 1
ATOM 664 O O . ARG A 1 85 ? 2.305 -13.831 -4.457 1.00 98.69 85 ARG A O 1
ATOM 671 N N . VAL A 1 86 ? 1.603 -11.821 -3.727 1.00 98.75 86 VAL A N 1
ATOM 672 C CA . VAL A 1 86 ? 2.000 -11.088 -4.941 1.00 98.75 86 VAL A CA 1
ATOM 673 C C . VAL A 1 86 ? 3.503 -11.199 -5.172 1.00 98.75 86 VAL A C 1
ATOM 675 O O . VAL A 1 86 ? 3.923 -11.461 -6.291 1.00 98.75 86 VAL A O 1
ATOM 678 N N . PHE A 1 87 ? 4.311 -11.063 -4.121 1.00 98.81 87 PHE A N 1
ATOM 679 C CA . PHE A 1 87 ? 5.760 -11.103 -4.260 1.00 98.81 87 PHE A CA 1
ATOM 680 C C . PHE A 1 87 ? 6.254 -12.474 -4.743 1.00 98.81 87 PHE A C 1
AT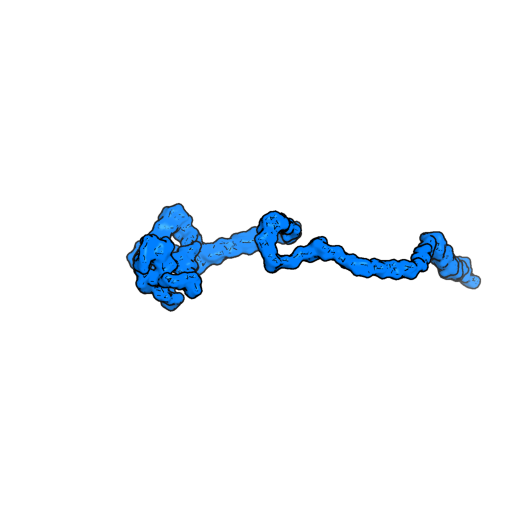OM 682 O O . PHE A 1 87 ? 7.076 -12.537 -5.649 1.00 98.81 87 PHE A O 1
ATOM 689 N N . ARG A 1 88 ? 5.675 -13.572 -4.241 1.00 98.81 88 ARG A N 1
ATOM 690 C CA . ARG A 1 88 ? 5.980 -14.921 -4.745 1.00 98.81 88 ARG A CA 1
ATOM 691 C C . ARG A 1 88 ? 5.573 -15.117 -6.203 1.00 98.81 88 ARG A C 1
ATOM 693 O O . ARG A 1 88 ? 6.301 -15.771 -6.936 1.00 98.81 88 ARG A O 1
ATOM 700 N N . GLU A 1 89 ? 4.441 -14.560 -6.637 1.00 98.75 89 GLU A N 1
ATOM 701 C CA . GLU A 1 89 ? 4.061 -14.618 -8.057 1.00 98.75 89 GLU A CA 1
ATOM 702 C C . GLU A 1 89 ? 5.043 -13.823 -8.932 1.00 98.75 89 GLU A C 1
ATOM 704 O O . GLU A 1 89 ? 5.390 -14.275 -10.018 1.00 98.75 89 GLU A O 1
ATOM 709 N N . VAL A 1 90 ? 5.559 -12.686 -8.449 1.00 98.75 90 VAL A N 1
ATOM 710 C CA . VAL A 1 90 ? 6.624 -11.937 -9.142 1.00 98.75 90 VAL A CA 1
ATOM 711 C C . VAL A 1 90 ? 7.893 -12.784 -9.280 1.00 98.75 90 VAL A C 1
ATOM 713 O O . VAL A 1 90 ? 8.458 -12.869 -10.368 1.00 98.75 90 VAL A O 1
ATOM 716 N N . GLU A 1 91 ? 8.331 -13.447 -8.206 1.00 98.69 91 GLU A N 1
ATOM 717 C CA . GLU A 1 91 ? 9.495 -14.345 -8.246 1.00 98.69 91 GLU A CA 1
ATOM 718 C C . GLU A 1 91 ? 9.279 -15.538 -9.179 1.00 98.69 91 GLU A C 1
ATOM 720 O O . GLU A 1 91 ? 10.186 -15.926 -9.909 1.00 98.69 91 GLU A O 1
ATOM 725 N N . LYS A 1 92 ? 8.065 -16.085 -9.204 1.00 98.75 92 LYS A N 1
ATOM 726 C CA . LYS A 1 92 ? 7.701 -17.170 -10.109 1.00 98.75 92 LYS A CA 1
ATOM 727 C C . LYS A 1 92 ? 7.800 -16.740 -11.573 1.00 98.75 92 LYS A C 1
ATOM 729 O O . LYS A 1 92 ? 8.396 -17.460 -12.362 1.00 98.75 92 LYS A O 1
ATOM 734 N N . VAL A 1 93 ? 7.279 -15.564 -11.934 1.00 98.50 93 VAL A N 1
ATOM 735 C CA . VAL A 1 93 ? 7.389 -15.040 -13.309 1.00 98.50 93 VAL A CA 1
ATOM 736 C C . VAL A 1 93 ? 8.852 -14.794 -13.688 1.00 98.50 93 VAL A C 1
ATOM 738 O O . VAL A 1 93 ? 9.257 -15.141 -14.794 1.00 98.50 93 VAL A O 1
ATOM 741 N N . ARG A 1 94 ? 9.674 -14.273 -12.765 1.00 97.94 94 ARG A N 1
ATOM 742 C CA . ARG A 1 94 ? 11.133 -14.180 -12.958 1.00 97.94 94 ARG A CA 1
ATOM 743 C C . ARG A 1 94 ? 11.733 -15.554 -13.291 1.00 97.94 94 ARG A C 1
ATOM 745 O O . ARG A 1 94 ? 12.514 -15.660 -14.232 1.00 97.94 94 ARG A O 1
ATOM 752 N N . ASP A 1 95 ? 11.355 -16.596 -12.553 1.00 98.19 95 ASP A N 1
ATOM 753 C CA . ASP A 1 95 ? 11.863 -17.964 -12.741 1.00 98.19 95 ASP A CA 1
ATOM 754 C C . ASP A 1 95 ? 11.300 -18.665 -13.991 1.00 98.19 95 ASP A C 1
ATOM 756 O O . ASP A 1 95 ? 11.879 -19.629 -14.481 1.00 98.19 95 ASP A O 1
ATOM 760 N N . GLU A 1 96 ? 10.195 -18.187 -14.555 1.00 98.06 96 GLU A N 1
ATOM 761 C CA . GLU A 1 96 ? 9.700 -18.633 -15.864 1.00 98.06 96 GLU A CA 1
ATOM 762 C C . GLU A 1 96 ? 10.478 -17.973 -17.018 1.00 98.06 96 GLU A C 1
ATOM 764 O O . GLU A 1 96 ? 10.531 -18.504 -18.129 1.00 98.06 96 GLU A O 1
ATOM 769 N N . GLN A 1 97 ? 11.123 -16.834 -16.753 1.00 97.75 97 GLN A N 1
ATOM 770 C CA . GLN A 1 97 ? 11.809 -16.002 -17.740 1.00 97.75 97 GLN A CA 1
ATOM 771 C C . GLN A 1 97 ? 13.333 -16.183 -17.775 1.00 97.75 97 GLN A C 1
ATOM 773 O O . GLN A 1 97 ? 14.001 -15.438 -18.486 1.00 97.75 97 GLN A O 1
ATOM 778 N N . ILE A 1 98 ? 13.906 -17.186 -17.094 1.00 96.94 98 ILE A N 1
ATOM 779 C CA . ILE A 1 98 ? 15.377 -17.361 -17.017 1.00 96.94 98 ILE A CA 1
ATOM 780 C C . ILE A 1 98 ? 16.054 -17.529 -18.382 1.00 96.94 98 ILE A C 1
ATOM 782 O O . ILE A 1 98 ? 17.263 -17.360 -18.500 1.00 96.94 98 ILE A O 1
ATOM 786 N N . TYR A 1 99 ? 15.285 -17.938 -19.392 1.00 96.75 99 TYR A N 1
ATOM 787 C CA . TYR A 1 99 ? 15.767 -18.163 -20.751 1.00 96.75 99 TYR A CA 1
ATOM 788 C C . TYR A 1 99 ? 15.816 -16.882 -21.592 1.00 96.75 99 TYR A C 1
ATOM 790 O O . TYR A 1 99 ? 16.331 -16.912 -22.708 1.00 96.75 99 TYR A O 1
ATOM 798 N N . LEU A 1 100 ? 15.260 -15.775 -21.092 1.00 97.19 100 LEU A N 1
ATOM 799 C CA . LEU A 1 100 ? 15.347 -14.471 -21.735 1.00 97.19 100 LEU A CA 1
ATOM 800 C C . LEU A 1 100 ? 16.664 -13.798 -21.343 1.00 97.19 100 LEU A C 1
ATOM 802 O O . LEU A 1 100 ? 17.061 -13.804 -20.178 1.00 97.19 100 LEU A O 1
ATOM 806 N N . ASN A 1 101 ? 17.326 -13.182 -22.319 1.00 97.69 101 ASN A N 1
ATOM 807 C CA . ASN A 1 101 ? 18.437 -12.285 -22.024 1.00 97.69 101 ASN A CA 1
ATOM 808 C C . ASN A 1 101 ? 17.897 -10.992 -21.386 1.00 97.69 101 ASN A C 1
ATOM 810 O O . ASN A 1 101 ? 16.768 -10.594 -21.694 1.00 97.69 101 ASN A O 1
ATOM 814 N N . PRO A 1 102 ? 18.682 -10.317 -20.525 1.00 97.38 102 PRO A N 1
ATOM 815 C CA . PRO A 1 102 ? 18.346 -8.976 -20.060 1.00 97.38 102 PRO A CA 1
ATOM 816 C C . PRO A 1 102 ? 18.043 -8.039 -21.234 1.00 97.38 102 PRO A C 1
ATOM 818 O O . PRO A 1 102 ? 18.670 -8.145 -22.287 1.00 97.38 102 PRO A O 1
ATOM 821 N N . SER A 1 103 ? 17.090 -7.122 -21.048 1.00 96.81 103 SER A N 1
ATOM 822 C CA . SER A 1 103 ? 16.836 -6.090 -22.055 1.00 96.81 103 SER A CA 1
ATOM 823 C C . SER A 1 103 ? 18.053 -5.172 -22.167 1.00 96.81 103 SER A C 1
ATOM 825 O O . SER A 1 103 ? 18.480 -4.589 -21.170 1.00 96.81 103 SER A O 1
ATOM 827 N N . GLU A 1 104 ? 18.582 -5.051 -23.381 1.00 96.62 104 GLU A N 1
ATOM 828 C CA . GLU A 1 104 ? 19.620 -4.084 -23.760 1.00 96.62 104 GLU A CA 1
ATOM 829 C C . GLU A 1 104 ? 19.035 -2.943 -24.616 1.00 96.62 104 GLU A C 1
ATOM 831 O O . GLU A 1 104 ? 19.775 -2.198 -25.253 1.00 96.62 104 GLU A O 1
ATOM 836 N N . GLU A 1 105 ? 17.704 -2.803 -24.663 1.00 95.75 105 GLU A N 1
ATOM 837 C CA . GLU A 1 105 ? 17.065 -1.675 -25.343 1.00 95.75 105 GLU A CA 1
ATOM 838 C C . GLU A 1 105 ? 17.356 -0.372 -24.589 1.00 95.75 105 GLU A C 1
ATOM 840 O O . GLU A 1 105 ? 16.999 -0.206 -23.420 1.00 95.75 105 GLU A O 1
ATOM 845 N N . GLU A 1 106 ? 18.022 0.561 -25.269 1.00 92.06 106 GLU A N 1
ATOM 846 C CA . GLU A 1 106 ? 18.336 1.877 -24.724 1.00 92.06 106 GLU A CA 1
ATOM 847 C C . GLU A 1 106 ? 17.180 2.859 -24.956 1.00 92.06 106 GLU A C 1
ATOM 849 O O . GLU A 1 106 ? 16.558 2.878 -26.020 1.00 92.06 106 GLU A O 1
ATOM 854 N N . ILE A 1 107 ? 16.930 3.722 -23.967 1.00 93.50 107 ILE A N 1
ATOM 855 C CA . ILE A 1 107 ? 16.052 4.886 -24.126 1.00 93.50 107 ILE A CA 1
ATOM 856 C C . ILE A 1 107 ? 16.614 5.832 -25.198 1.00 93.50 107 ILE A C 1
ATOM 858 O O . ILE A 1 107 ? 17.832 5.992 -25.336 1.00 93.50 107 ILE A O 1
ATOM 862 N N . SER A 1 108 ? 15.720 6.452 -25.962 1.00 90.44 108 SER A N 1
ATOM 863 C CA . SER A 1 108 ? 16.087 7.346 -27.057 1.00 90.44 108 SER A CA 1
ATOM 864 C C . SER A 1 108 ? 16.804 8.611 -26.558 1.00 90.44 108 SER A C 1
ATOM 866 O O . SER A 1 108 ? 16.586 9.083 -25.440 1.00 90.44 108 SER A O 1
ATOM 868 N N . ASP A 1 109 ? 17.688 9.186 -27.380 1.00 86.75 109 ASP A N 1
ATOM 869 C CA . ASP A 1 109 ? 18.413 10.407 -27.000 1.00 86.75 109 ASP A CA 1
ATOM 870 C C . ASP A 1 109 ? 17.508 11.637 -26.892 1.00 86.75 109 ASP A C 1
ATOM 872 O O . ASP A 1 109 ? 17.801 12.543 -26.110 1.00 86.75 109 ASP A O 1
ATOM 876 N N . ASP A 1 110 ? 16.416 11.676 -27.653 1.00 87.31 110 ASP A N 1
ATOM 877 C CA . ASP A 1 110 ? 15.434 12.757 -27.612 1.00 87.31 110 ASP A CA 1
ATOM 878 C C . ASP A 1 110 ? 14.660 12.800 -26.287 1.00 87.31 110 ASP A C 1
ATOM 880 O O . ASP A 1 110 ? 14.318 13.886 -25.813 1.00 87.31 110 ASP A O 1
ATOM 884 N N . GLU A 1 111 ? 14.485 11.655 -25.625 1.00 91.75 111 GLU A N 1
ATOM 885 C CA . GLU A 1 111 ? 13.945 11.577 -24.263 1.00 91.75 111 GLU A CA 1
ATOM 886 C C . GLU A 1 111 ? 14.975 11.978 -23.187 1.00 91.75 111 GLU A C 1
ATOM 888 O O . GLU A 1 111 ? 14.610 12.341 -22.066 1.00 91.75 111 GLU A O 1
ATOM 893 N N . LEU A 1 112 ? 16.270 11.983 -23.519 1.00 87.94 112 LEU A N 1
ATOM 894 C CA . LEU A 1 112 ? 17.382 12.276 -22.607 1.00 87.94 112 LEU A CA 1
ATOM 895 C C . LEU A 1 112 ? 17.834 13.748 -22.645 1.00 87.94 112 LEU A C 1
ATOM 897 O O . LEU A 1 112 ? 19.031 14.045 -22.550 1.00 87.94 112 LEU A O 1
ATOM 901 N N . ASN A 1 113 ? 16.892 14.689 -22.753 1.00 82.00 113 ASN A N 1
ATOM 902 C CA . ASN A 1 113 ? 17.171 16.129 -22.835 1.00 82.00 113 ASN A CA 1
ATOM 903 C C . ASN A 1 113 ? 17.536 16.760 -21.471 1.00 82.00 113 ASN A C 1
ATOM 905 O O . ASN A 1 113 ? 16.839 17.633 -20.950 1.00 82.00 113 ASN A O 1
ATOM 909 N N . TYR A 1 114 ? 18.647 16.315 -20.882 1.00 85.25 114 TYR A N 1
ATOM 910 C CA . TYR A 1 114 ? 19.195 16.839 -19.631 1.00 85.25 114 TYR A CA 1
ATOM 911 C C . TYR A 1 114 ? 20.660 17.236 -19.811 1.00 85.25 114 TYR A C 1
ATOM 913 O O . TYR A 1 114 ? 21.444 16.508 -20.408 1.00 85.25 114 TYR A O 1
ATOM 921 N N . SER A 1 115 ? 21.056 18.381 -19.254 1.00 88.00 115 SER A N 1
ATOM 922 C CA . SER A 1 115 ? 22.415 18.922 -19.409 1.00 88.00 115 SER A CA 1
ATOM 923 C C . SER A 1 115 ? 23.483 18.190 -18.589 1.00 88.00 115 SER A C 1
ATOM 925 O O . SER A 1 115 ? 24.663 18.255 -18.922 1.00 88.00 115 SER A O 1
ATOM 927 N N . CYS A 1 116 ? 23.096 17.478 -17.529 1.00 89.94 116 CYS A N 1
ATOM 928 C CA . CYS A 1 116 ? 24.011 16.769 -16.630 1.00 89.94 116 CYS A CA 1
ATOM 929 C C . CYS A 1 116 ? 24.206 15.294 -17.025 1.00 89.94 116 CYS A C 1
ATOM 931 O O . CYS A 1 116 ? 24.185 14.417 -16.162 1.00 89.94 116 CYS A O 1
ATOM 933 N N . ARG A 1 117 ? 24.390 15.010 -18.320 1.00 88.44 117 ARG A N 1
ATOM 934 C CA . ARG A 1 117 ? 24.755 13.676 -18.823 1.00 88.44 117 ARG A CA 1
ATOM 935 C C . ARG A 1 117 ? 25.983 13.755 -19.721 1.00 88.44 117 ARG A C 1
ATOM 937 O O . ARG A 1 117 ?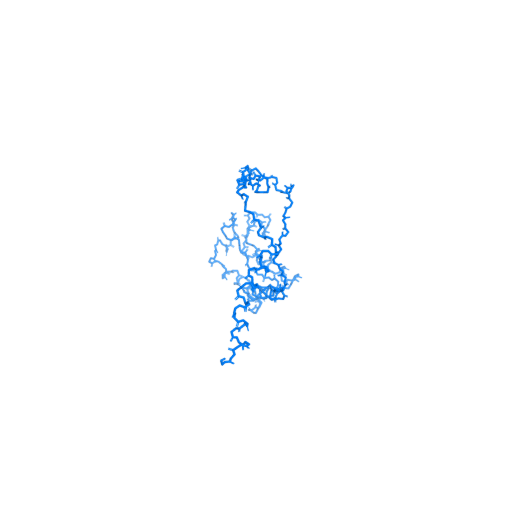 26.176 14.734 -20.434 1.00 88.44 117 ARG A O 1
ATOM 944 N N . LEU A 1 118 ? 26.788 12.700 -19.700 1.00 86.62 118 LEU A N 1
ATOM 945 C CA . LEU A 1 118 ? 27.878 12.507 -20.647 1.00 86.62 118 LEU A CA 1
ATOM 946 C C . LEU A 1 118 ? 27.436 11.468 -21.675 1.00 86.62 118 LEU A C 1
ATOM 948 O O . LEU A 1 118 ? 27.153 10.329 -21.309 1.00 86.62 118 LEU A O 1
ATOM 952 N N . ASP A 1 119 ? 27.377 11.854 -22.946 1.00 85.50 119 ASP A N 1
ATOM 953 C CA . ASP A 1 119 ? 27.143 10.902 -24.026 1.00 85.50 119 ASP A CA 1
ATOM 954 C C . ASP A 1 119 ? 28.458 10.217 -24.411 1.00 85.50 119 ASP A C 1
ATOM 956 O O . ASP A 1 119 ? 29.293 10.772 -25.128 1.00 85.50 119 ASP A O 1
ATOM 960 N N . LEU A 1 120 ? 28.640 8.992 -23.920 1.00 84.31 120 LEU A N 1
ATOM 961 C CA . LEU A 1 120 ? 29.819 8.177 -24.203 1.00 84.31 120 LEU A CA 1
ATOM 962 C C . LEU A 1 120 ? 29.879 7.689 -25.660 1.00 84.31 120 LEU A C 1
ATOM 964 O O . LEU A 1 120 ? 30.961 7.325 -26.113 1.00 84.31 120 LEU A O 1
ATOM 968 N N . ARG A 1 121 ? 28.766 7.711 -26.410 1.00 77.56 121 ARG A N 1
ATOM 969 C CA . ARG A 1 121 ? 28.732 7.327 -27.834 1.00 77.56 121 ARG A CA 1
ATOM 970 C C . ARG A 1 121 ? 29.296 8.427 -28.728 1.00 77.56 121 ARG A C 1
ATOM 972 O O . ARG A 1 121 ? 29.889 8.134 -29.760 1.00 77.56 121 ARG A O 1
ATOM 979 N N . SER A 1 122 ? 29.173 9.684 -28.297 1.00 68.44 122 SER A N 1
ATOM 980 C CA . SER A 1 122 ? 29.767 10.843 -28.976 1.00 68.44 122 SER A CA 1
ATOM 981 C C . SER A 1 122 ? 31.298 10.921 -28.852 1.00 68.44 122 SER A C 1
ATOM 983 O O . SER A 1 122 ? 31.937 11.735 -29.524 1.00 68.44 122 SER A O 1
ATOM 985 N N . PHE A 1 123 ? 31.910 10.092 -27.997 1.00 68.38 123 PHE A N 1
ATOM 986 C CA . PHE A 1 123 ? 33.355 10.084 -27.808 1.00 68.38 123 PHE A CA 1
ATOM 987 C C . PHE A 1 123 ? 34.057 9.343 -28.954 1.00 68.38 123 PHE A C 1
ATOM 989 O O . PHE A 1 123 ? 34.284 8.136 -28.895 1.00 68.38 123 PHE A O 1
ATOM 996 N N . GLU A 1 124 ? 34.474 10.078 -29.985 1.00 63.62 124 GLU A N 1
ATOM 997 C CA . GLU A 1 124 ? 35.503 9.591 -30.902 1.00 63.62 124 GLU A CA 1
ATOM 998 C C . GLU A 1 124 ? 36.882 9.675 -30.220 1.00 63.62 124 GLU A C 1
ATOM 1000 O O . GLU A 1 124 ? 37.348 10.779 -29.901 1.00 63.62 124 GLU A O 1
ATOM 1005 N N . PRO A 1 125 ? 37.595 8.553 -30.003 1.00 62.06 125 PRO A N 1
ATOM 1006 C CA . PRO A 1 125 ? 38.967 8.616 -29.531 1.00 62.06 125 PRO A CA 1
ATOM 1007 C C . PRO A 1 125 ? 39.817 9.328 -30.587 1.00 62.06 125 PRO A C 1
ATOM 1009 O O . PRO A 1 125 ? 40.062 8.802 -31.673 1.00 62.06 125 PRO A O 1
ATOM 1012 N N . LYS A 1 126 ? 40.304 10.532 -30.264 1.00 55.09 126 LYS A N 1
ATOM 1013 C CA . LYS A 1 126 ? 41.304 11.221 -31.085 1.00 55.09 126 LYS A CA 1
ATOM 1014 C C . LYS A 1 126 ? 42.528 10.320 -31.222 1.00 55.09 126 LYS A C 1
ATOM 1016 O O . LYS A 1 126 ? 43.297 10.182 -30.280 1.00 55.09 126 LYS A O 1
ATOM 1021 N N . ASN A 1 127 ? 42.699 9.747 -32.412 1.00 47.66 127 ASN A N 1
ATOM 1022 C CA . ASN A 1 127 ? 43.921 9.117 -32.898 1.00 47.66 127 ASN A CA 1
ATOM 1023 C C . ASN A 1 127 ? 44.639 8.240 -31.859 1.00 47.66 127 ASN A C 1
ATOM 1025 O O . ASN A 1 127 ? 45.737 8.566 -31.408 1.00 47.66 127 ASN A O 1
ATOM 1029 N N . LEU A 1 128 ? 44.123 7.031 -31.627 1.00 53.12 128 LEU A N 1
ATOM 1030 C CA . LEU A 1 128 ? 45.050 5.902 -31.578 1.00 53.12 128 LEU A CA 1
ATOM 1031 C C . LEU A 1 128 ? 45.655 5.808 -32.982 1.00 53.12 128 LEU A C 1
ATOM 1033 O O . LEU A 1 128 ? 45.154 5.087 -33.843 1.00 53.12 128 LEU A O 1
ATOM 1037 N N . GLN A 1 129 ? 46.704 6.598 -33.240 1.00 46.59 129 GLN A N 1
ATOM 1038 C CA . GLN A 1 129 ? 47.640 6.278 -34.301 1.00 46.59 129 GLN A CA 1
ATOM 1039 C C . GLN A 1 129 ? 48.069 4.847 -34.010 1.00 46.59 129 GLN A C 1
ATOM 1041 O O . GLN A 1 129 ? 48.881 4.593 -33.122 1.00 46.59 129 GLN A O 1
ATOM 1046 N N . LYS A 1 130 ? 47.499 3.897 -34.753 1.00 45.62 130 LYS A N 1
ATOM 1047 C CA . LYS A 1 130 ? 48.191 2.655 -35.032 1.00 45.62 130 LYS A CA 1
ATOM 1048 C C . LYS A 1 130 ? 49.501 3.109 -35.662 1.00 45.62 130 LYS A C 1
ATOM 1050 O O . LYS A 1 130 ? 49.544 3.396 -36.858 1.00 45.62 130 LYS A O 1
ATOM 1055 N N . SER A 1 131 ? 50.559 3.221 -34.862 1.00 40.38 131 SER A N 1
ATOM 1056 C CA . SER A 1 131 ? 51.896 2.990 -35.370 1.00 40.38 131 SER A CA 1
ATOM 1057 C C . SER A 1 131 ? 51.846 1.558 -35.881 1.00 40.38 131 SER A C 1
ATOM 1059 O O . SER A 1 131 ? 52.010 0.587 -35.148 1.00 40.38 131 SER A O 1
ATOM 1061 N N . GLY A 1 132 ? 51.456 1.430 -37.148 1.00 39.38 132 GLY A N 1
ATOM 1062 C CA . GLY A 1 132 ? 51.540 0.200 -37.897 1.00 39.38 132 GLY A CA 1
ATOM 1063 C C . GLY A 1 132 ? 53.013 -0.139 -38.020 1.00 39.38 132 GLY A C 1
ATOM 1064 O O . GLY A 1 132 ? 53.631 0.124 -39.046 1.00 39.38 132 GLY A O 1
ATOM 1065 N N . GLY A 1 133 ? 53.579 -0.713 -36.960 1.00 37.38 133 GLY A N 1
ATOM 1066 C CA . GLY A 1 133 ? 54.614 -1.708 -37.109 1.00 37.38 133 GLY A CA 1
ATOM 1067 C C . GLY A 1 133 ? 54.001 -2.784 -37.984 1.00 37.38 133 GLY A C 1
ATOM 1068 O O . GLY A 1 133 ? 53.045 -3.451 -37.598 1.00 37.38 133 GLY A O 1
ATOM 1069 N N . GLN A 1 134 ? 54.477 -2.840 -39.218 1.00 37.75 134 GLN A N 1
ATOM 1070 C CA . GLN A 1 134 ? 54.079 -3.796 -40.228 1.00 37.75 134 GLN A CA 1
ATOM 1071 C C . GLN A 1 134 ? 54.489 -5.192 -39.740 1.00 37.75 134 GLN A C 1
ATOM 1073 O O . GLN A 1 134 ? 55.555 -5.697 -40.088 1.00 37.75 134 GLN A O 1
ATOM 1078 N N . GLU A 1 135 ? 53.669 -5.819 -38.896 1.00 45.84 135 GLU A N 1
ATOM 1079 C CA . GLU A 1 135 ? 53.770 -7.249 -38.647 1.00 45.84 135 GLU A CA 1
ATOM 1080 C C . GLU A 1 135 ? 53.396 -7.941 -39.955 1.00 45.84 135 GLU A C 1
ATOM 1082 O O . GLU A 1 135 ? 52.231 -8.049 -40.339 1.00 45.84 135 GLU A O 1
ATOM 1087 N N . LYS A 1 136 ? 54.433 -8.342 -40.698 1.00 43.66 136 LYS A N 1
ATOM 1088 C CA . LYS A 1 136 ? 54.328 -9.266 -41.822 1.00 43.66 136 LYS A CA 1
ATOM 1089 C C . LYS A 1 136 ? 53.549 -10.489 -41.346 1.00 43.66 136 LYS A C 1
ATOM 1091 O O . LYS A 1 136 ? 54.108 -11.357 -40.677 1.00 43.66 136 LYS A O 1
ATOM 1096 N N . GLY A 1 137 ? 52.272 -10.559 -41.715 1.00 43.00 137 GLY A N 1
ATOM 1097 C CA . GLY A 1 137 ? 51.499 -11.786 -41.625 1.00 43.00 137 GLY A CA 1
ATOM 1098 C C . GLY A 1 137 ? 52.259 -12.875 -42.373 1.00 43.00 137 GLY A C 1
ATOM 1099 O O . GLY A 1 137 ? 52.482 -12.764 -43.579 1.00 43.00 137 GLY A O 1
ATOM 1100 N N . ARG A 1 138 ? 52.718 -13.894 -41.644 1.00 55.91 138 ARG A N 1
ATOM 1101 C CA . ARG A 1 138 ? 53.251 -15.111 -42.257 1.00 55.91 138 ARG A CA 1
ATOM 1102 C C . ARG A 1 138 ? 52.142 -15.717 -43.102 1.00 55.91 138 ARG A C 1
ATOM 1104 O O . ARG A 1 138 ? 51.021 -15.891 -42.622 1.00 55.91 138 ARG A O 1
ATOM 1111 N N . SER A 1 139 ? 52.455 -15.997 -44.361 1.00 60.44 139 SER A N 1
ATOM 1112 C CA . SER A 1 139 ? 51.523 -16.653 -45.268 1.00 60.44 139 SER A CA 1
ATOM 1113 C C . SER A 1 139 ? 51.119 -18.003 -44.675 1.00 60.44 139 SER A C 1
ATOM 1115 O O . SER A 1 139 ? 51.935 -18.681 -44.051 1.00 60.44 139 SER A O 1
ATOM 1117 N N . MET A 1 140 ? 49.881 -18.442 -44.904 1.00 55.06 140 MET A N 1
ATOM 1118 C CA . MET A 1 140 ? 49.437 -19.801 -44.565 1.00 55.06 140 MET A CA 1
ATOM 1119 C C . MET A 1 140 ? 50.386 -20.867 -45.154 1.00 55.06 140 MET A C 1
ATOM 1121 O O . MET A 1 140 ? 50.594 -21.917 -44.551 1.00 55.06 140 MET A O 1
ATOM 1125 N N . LEU A 1 141 ? 51.043 -20.556 -46.279 1.00 56.84 141 LEU A N 1
ATOM 1126 C CA . LEU A 1 141 ? 52.079 -21.391 -46.891 1.00 56.84 141 LEU A CA 1
ATOM 1127 C C . LEU A 1 141 ? 53.357 -21.490 -46.034 1.00 56.84 141 LEU A C 1
ATOM 1129 O O . LEU A 1 141 ? 53.952 -22.563 -45.977 1.00 56.84 141 LEU A O 1
ATOM 1133 N N . ASP A 1 142 ? 53.740 -20.434 -45.306 1.00 57.31 142 ASP A N 1
ATOM 1134 C CA . ASP A 1 142 ? 54.897 -20.451 -44.393 1.00 57.31 142 ASP A CA 1
ATOM 1135 C C . ASP A 1 142 ? 54.636 -21.329 -43.160 1.00 57.31 142 ASP A C 1
ATOM 1137 O O . ASP A 1 142 ? 55.557 -21.946 -42.619 1.00 57.31 142 ASP A O 1
ATOM 1141 N N . LEU A 1 143 ? 53.377 -21.409 -42.713 1.00 56.59 143 LEU A N 1
ATOM 1142 C CA . LEU A 1 143 ? 52.971 -22.309 -41.631 1.00 56.59 143 LEU A CA 1
ATOM 1143 C C . LEU A 1 143 ? 53.014 -23.774 -42.096 1.00 56.59 143 LEU A C 1
ATOM 1145 O O . LEU A 1 143 ? 53.542 -24.631 -41.389 1.00 56.59 143 LEU A O 1
ATOM 1149 N N . ILE A 1 144 ? 52.526 -24.053 -43.309 1.00 61.16 144 ILE A N 1
ATOM 1150 C CA . ILE A 1 144 ? 52.491 -25.405 -43.892 1.00 61.16 144 ILE A CA 1
ATOM 1151 C C . ILE A 1 144 ? 53.908 -25.926 -44.194 1.00 61.16 144 ILE A C 1
ATOM 1153 O O . ILE A 1 144 ? 54.203 -27.095 -43.923 1.00 61.16 144 ILE A O 1
ATOM 1157 N N . LEU A 1 145 ? 54.816 -25.069 -44.680 1.00 56.97 145 LEU A N 1
ATOM 1158 C CA . LEU A 1 145 ? 56.222 -25.443 -44.879 1.00 56.97 145 LEU A CA 1
ATOM 1159 C C . LEU A 1 145 ? 56.927 -25.777 -43.554 1.00 56.97 145 LEU A C 1
ATOM 1161 O O . LEU A 1 145 ? 57.647 -26.772 -43.489 1.00 56.97 145 LEU A O 1
ATOM 1165 N N . ASN A 1 146 ? 56.688 -25.014 -42.481 1.00 55.50 146 ASN A N 1
ATOM 1166 C CA . ASN A 1 146 ? 57.312 -25.290 -41.181 1.00 55.50 146 ASN A CA 1
ATOM 1167 C C . ASN A 1 146 ? 56.769 -26.562 -40.512 1.00 55.50 146 ASN A C 1
ATOM 1169 O O . ASN A 1 146 ? 57.549 -27.334 -39.958 1.00 55.50 146 ASN A O 1
ATOM 1173 N N . VAL A 1 147 ? 55.462 -26.831 -40.604 1.00 58.62 147 VAL A N 1
ATOM 1174 C CA . VAL A 1 147 ? 54.877 -28.078 -40.077 1.00 58.62 147 VAL A CA 1
ATOM 1175 C C . VAL A 1 147 ? 55.425 -29.297 -40.828 1.00 58.62 147 VAL A C 1
ATOM 1177 O O . VAL A 1 147 ? 55.747 -30.307 -40.205 1.00 58.62 147 VAL A O 1
ATOM 1180 N N . SER A 1 148 ? 55.641 -29.182 -42.142 1.00 58.22 148 SER A N 1
ATOM 1181 C CA . SER A 1 148 ? 56.221 -30.264 -42.947 1.00 58.22 148 SER A CA 1
ATOM 1182 C C . SER A 1 148 ? 57.682 -30.547 -42.576 1.00 58.22 148 SER A C 1
ATOM 1184 O O . SER A 1 148 ? 58.059 -31.707 -42.454 1.00 58.22 148 SER A O 1
ATOM 1186 N N . ILE A 1 149 ? 58.500 -29.518 -42.320 1.00 60.94 149 ILE A N 1
ATOM 1187 C CA . ILE A 1 149 ? 59.916 -29.685 -41.933 1.00 60.94 149 ILE A CA 1
ATOM 1188 C C . ILE A 1 149 ? 60.064 -30.289 -40.526 1.00 60.94 149 ILE A C 1
ATOM 1190 O O . ILE A 1 149 ? 61.013 -31.032 -40.286 1.00 60.94 149 ILE A O 1
ATOM 1194 N N . ILE A 1 150 ? 59.134 -30.016 -39.604 1.00 61.81 150 ILE A N 1
ATOM 1195 C CA . ILE A 1 150 ? 59.180 -30.554 -38.232 1.00 61.81 150 ILE A CA 1
ATOM 1196 C C . ILE A 1 150 ? 58.680 -32.005 -38.174 1.00 61.81 150 ILE A C 1
ATOM 1198 O O . ILE A 1 150 ? 59.230 -32.808 -37.420 1.00 61.81 150 ILE A O 1
ATOM 1202 N N . PHE A 1 151 ? 57.675 -32.370 -38.978 1.00 59.25 151 PHE A N 1
ATOM 1203 C CA . PHE A 1 151 ? 57.104 -33.721 -38.959 1.00 59.25 151 PHE A CA 1
ATOM 1204 C C . PHE A 1 151 ? 57.814 -34.720 -39.880 1.00 59.25 151 PHE A C 1
ATOM 1206 O O . PHE A 1 151 ? 57.790 -35.912 -39.584 1.00 59.25 151 PHE A O 1
ATOM 1213 N N . LEU A 1 152 ? 58.501 -34.283 -40.944 1.00 60.47 152 LEU A N 1
ATOM 1214 C CA . LEU A 1 152 ? 59.215 -35.200 -41.845 1.00 60.47 152 LEU A CA 1
ATOM 1215 C C . LEU A 1 152 ? 60.328 -36.018 -41.150 1.00 60.47 152 LEU A C 1
ATOM 1217 O O . LEU A 1 152 ? 60.413 -37.216 -41.414 1.00 60.47 152 LEU A O 1
ATOM 1221 N N . PRO A 1 153 ? 61.147 -35.464 -40.230 1.00 58.91 153 PRO A N 1
ATOM 1222 C CA . PRO A 1 153 ? 62.154 -36.239 -39.507 1.00 58.91 153 PRO A CA 1
ATOM 1223 C C . PRO A 1 153 ? 61.538 -37.208 -38.492 1.00 58.91 153 PRO A C 1
ATOM 1225 O O . PRO A 1 153 ? 62.106 -38.270 -38.265 1.00 58.91 153 PRO A O 1
ATOM 1228 N N . VAL A 1 154 ? 60.390 -36.865 -37.893 1.00 61.66 154 VAL A N 1
ATOM 1229 C CA . VAL A 1 154 ? 59.675 -37.725 -36.931 1.00 61.66 154 VAL A CA 1
ATOM 1230 C C . VAL A 1 154 ? 59.028 -38.905 -37.659 1.00 61.66 154 VAL A C 1
ATOM 1232 O O . VAL A 1 154 ? 59.237 -40.050 -37.269 1.00 61.66 154 VAL A O 1
ATOM 1235 N N . LEU A 1 155 ? 58.372 -38.645 -38.794 1.00 58.03 155 LEU A N 1
ATOM 1236 C CA . LEU A 1 155 ? 57.762 -39.678 -39.634 1.00 58.03 155 LEU A CA 1
ATOM 1237 C C . LEU A 1 155 ? 58.814 -40.598 -40.288 1.00 58.03 155 LEU A C 1
ATOM 1239 O O . LEU A 1 155 ? 58.618 -41.807 -40.388 1.00 58.03 155 LEU A O 1
ATOM 1243 N N . LEU A 1 156 ? 59.971 -40.052 -40.689 1.00 59.09 156 LEU A N 1
ATOM 1244 C CA . LEU A 1 156 ? 61.096 -40.848 -41.204 1.00 59.09 156 LEU A CA 1
ATOM 1245 C C . LEU A 1 156 ? 61.788 -41.690 -40.119 1.00 59.09 156 LEU A C 1
ATOM 1247 O O . LEU A 1 156 ? 62.452 -42.670 -40.459 1.00 59.09 156 LEU A O 1
ATOM 1251 N N . ARG A 1 157 ? 61.637 -41.342 -38.833 1.00 59.25 157 ARG A N 1
ATOM 1252 C CA . ARG A 1 157 ? 62.182 -42.119 -37.708 1.00 59.25 157 ARG A CA 1
ATOM 1253 C C . ARG A 1 157 ? 61.287 -43.300 -37.326 1.00 59.25 157 ARG A C 1
ATOM 1255 O O . ARG A 1 157 ? 61.812 -44.322 -36.906 1.00 59.25 157 ARG A O 1
ATOM 1262 N N . GLU A 1 158 ? 59.975 -43.203 -37.537 1.00 57.72 158 GLU A N 1
ATOM 1263 C CA . GLU A 1 158 ? 59.032 -44.321 -37.350 1.00 57.72 158 GLU A CA 1
ATOM 1264 C C . GLU A 1 158 ? 59.003 -45.298 -38.538 1.00 57.72 158 GLU A C 1
ATOM 1266 O O . GLU A 1 158 ? 58.778 -46.490 -38.343 1.00 57.72 158 GLU A O 1
ATOM 1271 N N . LEU A 1 159 ? 59.3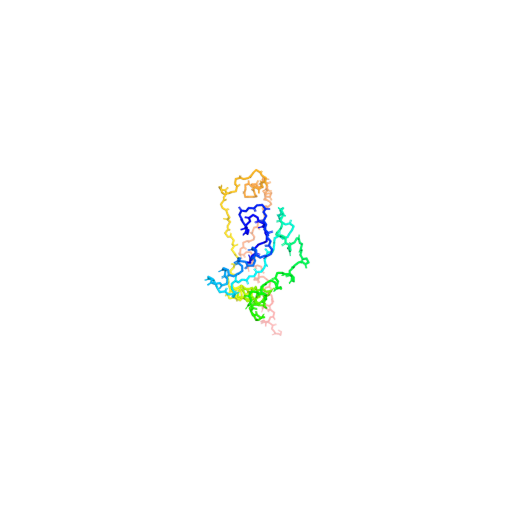20 -44.842 -39.757 1.00 56.75 159 LEU A N 1
ATOM 1272 C CA . LEU A 1 159 ? 59.449 -45.713 -40.939 1.00 56.75 159 LEU A CA 1
ATOM 1273 C C . LEU A 1 159 ? 60.831 -46.385 -41.084 1.00 56.75 159 LEU A C 1
ATOM 1275 O O . LEU A 1 159 ? 61.021 -47.211 -41.976 1.00 56.75 159 LEU A O 1
ATOM 1279 N N . ARG A 1 160 ? 61.788 -46.066 -40.204 1.00 56.16 160 ARG A N 1
ATOM 1280 C CA . ARG A 1 160 ? 63.054 -46.798 -40.020 1.00 56.16 160 ARG A CA 1
ATOM 1281 C C . ARG A 1 160 ? 63.155 -47.307 -38.583 1.00 56.16 160 ARG A C 1
ATOM 1283 O O . ARG A 1 160 ? 64.017 -46.889 -37.816 1.00 56.16 160 ARG A O 1
ATOM 1290 N N . GLY A 1 161 ? 62.237 -48.189 -38.205 1.00 57.53 161 GLY A N 1
ATOM 1291 C CA . GLY A 1 161 ? 62.501 -49.097 -37.097 1.00 57.53 161 GLY A CA 1
ATOM 1292 C C . GLY A 1 161 ? 63.543 -50.130 -37.536 1.00 57.53 161 GLY A C 1
ATOM 1293 O O . GLY A 1 161 ? 63.278 -50.837 -38.507 1.00 57.53 161 GLY A O 1
ATOM 1294 N N . TRP A 1 162 ? 64.628 -50.237 -36.753 1.00 46.16 162 TRP A N 1
ATOM 1295 C CA . TRP A 1 162 ? 65.848 -51.065 -36.898 1.00 46.16 162 TRP A CA 1
ATOM 1296 C C . TRP A 1 162 ? 67.026 -50.385 -37.606 1.00 46.16 162 TRP A C 1
ATOM 1298 O O . TRP A 1 162 ? 66.936 -50.081 -38.816 1.00 46.16 162 TRP A O 1
#